Protein AF-A0A8H3LIZ6-F1 (afdb_monomer_lite)

Sequence (157 aa):
MWLFSQVDAQGWLDYNYPEDGVYRGLSPNISFHMFHDNRQKRRKEIKALDIWAASNLSGSLKVDGFDNLENFNCWRNSLTELDLRDCSNNKLTELDTSNCPRLEKLICDGNQLRLTQGITDQNHQENIIQNLQTQLEQERKKNKFLMGQLENESEDE

pLDDT: mean 70.53, std 14.77, range [31.47, 92.62]

Structure (mmCIF, N/CA/C/O backbone):
data_AF-A0A8H3LIZ6-F1
#
_entry.id   AF-A0A8H3LIZ6-F1
#
loop_
_atom_site.group_PDB
_atom_site.id
_atom_site.type_symbol
_atom_site.label_atom_id
_atom_site.label_alt_id
_atom_site.label_comp_id
_atom_site.label_asym_id
_atom_site.label_entity_id
_atom_site.label_seq_id
_atom_site.pdbx_PDB_ins_code
_atom_site.Cartn_x
_atom_site.Cartn_y
_atom_site.Cartn_z
_atom_site.occupancy
_atom_site.B_iso_or_equiv
_atom_site.auth_seq_id
_atom_site.auth_comp_id
_atom_site.auth_asym_id
_atom_site.auth_atom_id
_atom_site.pdbx_PDB_model_num
ATOM 1 N N . MET A 1 1 ? 25.602 1.544 -12.228 1.00 31.47 1 MET A N 1
ATOM 2 C CA . MET A 1 1 ? 26.099 1.191 -10.884 1.00 31.47 1 MET A CA 1
ATOM 3 C C . MET A 1 1 ? 25.154 1.838 -9.884 1.00 31.47 1 MET A C 1
ATOM 5 O O . MET A 1 1 ? 25.312 3.014 -9.601 1.00 31.47 1 MET A O 1
ATOM 9 N N . TRP A 1 2 ? 24.108 1.129 -9.453 1.00 40.03 2 TRP A N 1
ATOM 10 C CA . TRP A 1 2 ? 23.205 1.631 -8.413 1.00 40.03 2 TRP A CA 1
ATOM 11 C C . TRP A 1 2 ? 23.779 1.192 -7.067 1.00 40.03 2 TRP A C 1
ATOM 13 O O . TRP A 1 2 ? 23.623 0.045 -6.660 1.00 40.03 2 TRP A O 1
ATOM 23 N N . LEU A 1 3 ? 24.552 2.079 -6.442 1.00 34.97 3 LEU A N 1
ATOM 24 C CA . LEU A 1 3 ? 24.891 1.975 -5.025 1.00 34.97 3 LEU A CA 1
ATOM 25 C C . LEU A 1 3 ? 23.592 2.146 -4.226 1.00 34.97 3 LEU A C 1
ATOM 27 O O . LEU A 1 3 ? 22.802 3.019 -4.555 1.00 34.97 3 LEU A O 1
ATOM 31 N N . PHE A 1 4 ? 23.401 1.290 -3.225 1.00 44.66 4 PHE A N 1
ATOM 32 C CA . PHE A 1 4 ? 22.292 1.128 -2.272 1.00 44.66 4 PHE A CA 1
ATOM 33 C C . PHE A 1 4 ? 21.652 2.408 -1.670 1.00 44.66 4 PHE A C 1
ATOM 35 O O . PHE A 1 4 ? 21.596 2.561 -0.451 1.00 44.66 4 PHE A O 1
ATOM 42 N N . SER A 1 5 ? 21.140 3.332 -2.480 1.00 59.59 5 SER A N 1
ATOM 43 C CA . SER A 1 5 ? 20.237 4.389 -2.026 1.00 59.59 5 SER A CA 1
ATOM 44 C C . SER A 1 5 ? 18.819 3.832 -1.936 1.00 59.59 5 SER A C 1
ATOM 46 O O . SER A 1 5 ? 18.396 3.080 -2.815 1.00 59.59 5 SER A O 1
ATOM 48 N N . GLN A 1 6 ? 18.086 4.204 -0.885 1.00 67.50 6 GLN A N 1
ATOM 49 C CA . GLN A 1 6 ? 16.653 3.926 -0.810 1.00 67.50 6 GLN A CA 1
ATOM 50 C C . GLN A 1 6 ? 15.951 4.461 -2.063 1.00 67.50 6 GLN A C 1
ATOM 52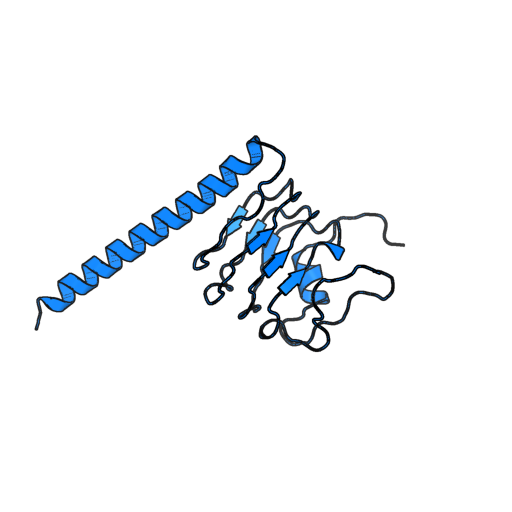 O O . GLN A 1 6 ? 16.339 5.501 -2.601 1.00 67.50 6 GLN A O 1
ATOM 57 N N . VAL A 1 7 ? 14.954 3.722 -2.539 1.00 81.06 7 VAL A N 1
ATOM 58 C CA . VAL A 1 7 ? 14.167 4.100 -3.714 1.00 81.06 7 VAL A CA 1
ATOM 59 C C . VAL A 1 7 ? 12.866 4.714 -3.216 1.00 81.06 7 VAL A C 1
ATOM 61 O O . VAL A 1 7 ? 12.215 4.148 -2.343 1.00 81.06 7 VAL A O 1
ATOM 64 N N . ASP A 1 8 ? 12.497 5.871 -3.755 1.00 86.75 8 ASP A N 1
ATOM 65 C CA . ASP A 1 8 ? 11.212 6.497 -3.448 1.00 86.75 8 ASP A CA 1
ATOM 66 C C . ASP A 1 8 ? 10.058 5.542 -3.792 1.00 86.75 8 ASP A C 1
ATOM 68 O O . ASP A 1 8 ? 9.967 5.037 -4.917 1.00 86.75 8 ASP A O 1
ATOM 72 N N . ALA A 1 9 ? 9.211 5.253 -2.801 1.00 87.62 9 ALA A N 1
ATOM 73 C CA . ALA A 1 9 ? 8.161 4.250 -2.924 1.00 87.62 9 ALA A CA 1
ATOM 74 C C . ALA A 1 9 ? 7.135 4.611 -4.005 1.00 87.62 9 ALA A C 1
ATOM 76 O O . ALA A 1 9 ? 6.770 3.751 -4.812 1.00 87.62 9 ALA A O 1
ATOM 77 N N . GLN A 1 10 ? 6.709 5.877 -4.055 1.00 90.69 10 GLN A N 1
ATOM 78 C CA . GLN A 1 10 ? 5.717 6.336 -5.023 1.00 90.69 10 GLN A CA 1
ATOM 79 C C . GLN A 1 10 ? 6.276 6.314 -6.448 1.00 90.69 10 GLN A C 1
ATOM 81 O O . GLN A 1 10 ? 5.668 5.732 -7.343 1.00 90.69 10 GLN A O 1
ATOM 86 N N . GLY A 1 11 ? 7.480 6.852 -6.651 1.00 88.00 11 GLY A N 1
ATOM 87 C CA . GLY A 1 11 ? 8.150 6.837 -7.947 1.00 88.00 11 GLY A CA 1
ATOM 88 C C . GLY A 1 11 ? 8.394 5.420 -8.468 1.00 88.00 11 GLY A C 1
ATOM 89 O O . GLY A 1 11 ? 8.265 5.168 -9.668 1.00 88.00 11 GLY A O 1
ATOM 90 N N . TRP A 1 12 ? 8.689 4.462 -7.581 1.00 87.81 12 TRP A N 1
ATOM 91 C CA . TRP A 1 12 ? 8.769 3.053 -7.963 1.00 87.81 12 TRP A CA 1
ATOM 92 C C . TRP A 1 12 ? 7.414 2.505 -8.424 1.00 87.81 12 TRP A C 1
ATOM 94 O O . TRP A 1 12 ? 7.357 1.819 -9.452 1.00 87.81 12 TRP A O 1
ATOM 104 N N . LEU A 1 13 ? 6.335 2.804 -7.692 1.00 88.00 13 LEU A N 1
ATOM 105 C CA . LEU A 1 13 ? 4.989 2.352 -8.039 1.00 88.00 13 LEU A CA 1
ATOM 106 C C . LEU A 1 13 ? 4.569 2.913 -9.401 1.00 88.00 13 LEU A C 1
ATOM 108 O O . LEU A 1 13 ? 4.184 2.141 -10.273 1.00 88.00 13 LEU A O 1
ATOM 112 N N . ASP A 1 14 ? 4.723 4.217 -9.620 1.00 89.38 14 ASP A N 1
ATOM 113 C CA . ASP A 1 14 ? 4.319 4.898 -10.856 1.00 89.38 14 ASP A CA 1
ATOM 114 C C . ASP A 1 14 ? 5.139 4.445 -12.072 1.00 89.38 14 ASP A C 1
ATOM 116 O O . ASP A 1 14 ? 4.626 4.356 -13.191 1.00 89.38 14 ASP A O 1
ATOM 120 N N . TYR A 1 15 ? 6.414 4.103 -11.866 1.00 86.50 15 TYR A N 1
ATOM 121 C CA . TYR A 1 15 ? 7.259 3.570 -12.928 1.00 86.50 15 TYR A CA 1
ATOM 122 C C . TYR A 1 15 ? 6.824 2.169 -13.375 1.00 86.50 15 TYR A C 1
ATOM 124 O O . TYR A 1 15 ? 6.724 1.915 -14.580 1.00 86.50 15 TYR A O 1
ATOM 132 N N . ASN A 1 16 ? 6.591 1.260 -12.421 1.00 85.12 16 ASN A N 1
ATOM 133 C CA . ASN A 1 16 ? 6.258 -0.139 -12.707 1.00 85.12 16 ASN A CA 1
ATOM 134 C C . ASN A 1 16 ? 4.779 -0.317 -13.070 1.00 85.12 16 ASN A C 1
ATOM 136 O O . ASN A 1 16 ? 4.458 -1.129 -13.937 1.00 85.12 16 ASN A O 1
ATOM 140 N N . TYR A 1 17 ? 3.902 0.456 -12.436 1.00 89.25 17 TYR A N 1
ATOM 141 C CA . TYR A 1 17 ? 2.450 0.451 -12.582 1.00 89.25 17 TYR A CA 1
ATOM 142 C C . TYR A 1 17 ? 1.959 1.875 -12.880 1.00 89.25 17 TYR A C 1
ATOM 144 O O . TYR A 1 17 ? 1.412 2.530 -11.995 1.00 89.25 17 TYR A O 1
ATOM 152 N N . PRO A 1 18 ? 2.148 2.394 -14.101 1.00 91.50 18 PRO A N 1
ATOM 153 C CA . PRO A 1 18 ? 1.651 3.721 -14.468 1.00 91.50 18 PRO A CA 1
ATOM 154 C C . PRO A 1 18 ? 0.113 3.776 -14.451 1.00 91.50 18 PRO A C 1
ATOM 156 O O . PRO A 1 18 ? -0.539 2.811 -14.848 1.00 91.50 18 PRO A O 1
ATOM 159 N N . GLU A 1 19 ? -0.472 4.908 -14.048 1.00 89.25 19 GLU A N 1
ATOM 160 C CA . GLU A 1 19 ? -1.937 5.113 -13.996 1.00 89.25 19 GLU A CA 1
ATOM 161 C C . GLU A 1 19 ? -2.619 4.879 -15.357 1.00 89.25 19 GLU A C 1
ATOM 163 O O . GLU A 1 19 ? -3.599 4.130 -15.480 1.00 89.25 19 GLU A O 1
ATOM 168 N N . ASP A 1 20 ? -2.025 5.443 -16.408 1.00 88.56 20 ASP A N 1
ATOM 169 C CA . ASP A 1 20 ? -2.519 5.365 -17.787 1.00 88.56 20 ASP A CA 1
ATOM 170 C C . ASP A 1 20 ? -1.860 4.253 -18.608 1.00 88.56 20 ASP A C 1
ATOM 172 O O . ASP A 1 20 ? -1.832 4.290 -19.839 1.00 88.56 20 ASP A O 1
ATOM 176 N N . GLY A 1 21 ? -1.310 3.236 -17.947 1.00 90.69 21 GLY A N 1
ATOM 177 C CA . GLY A 1 21 ? -0.633 2.156 -18.644 1.00 90.69 21 GLY A CA 1
ATOM 178 C C . GLY A 1 21 ? -0.800 0.800 -17.992 1.00 90.69 21 GLY A C 1
ATOM 179 O O . GLY A 1 21 ? -1.562 0.597 -17.047 1.00 90.69 21 GLY A O 1
ATOM 180 N N . VAL A 1 22 ? -0.085 -0.152 -18.572 1.00 90.81 22 VAL A N 1
ATOM 181 C CA . VAL A 1 22 ? -0.000 -1.516 -18.070 1.00 90.81 22 VAL A CA 1
ATOM 182 C C . VAL A 1 22 ? 1.280 -1.700 -17.270 1.00 90.81 22 VAL A C 1
ATOM 184 O O . VAL A 1 22 ? 2.258 -0.971 -17.464 1.00 90.81 22 VAL A O 1
ATOM 187 N N . TYR A 1 23 ? 1.278 -2.708 -16.404 1.00 86.75 23 TYR A N 1
ATOM 188 C CA . TYR A 1 23 ? 2.463 -3.152 -15.688 1.00 86.75 23 TYR A CA 1
ATOM 189 C C . TYR A 1 23 ? 3.642 -3.364 -16.650 1.00 86.75 23 TYR A C 1
ATOM 191 O O . TYR A 1 23 ? 3.561 -4.158 -17.594 1.00 86.75 23 TYR A O 1
ATOM 199 N N . ARG A 1 24 ? 4.743 -2.649 -16.397 1.00 78.50 24 ARG A N 1
ATOM 200 C CA . ARG A 1 24 ? 5.923 -2.618 -17.277 1.00 78.50 24 ARG A CA 1
ATOM 201 C C . ARG A 1 24 ? 6.879 -3.796 -17.084 1.00 78.50 24 ARG A C 1
ATOM 203 O O . ARG A 1 24 ? 7.826 -3.929 -17.854 1.00 78.50 24 ARG A O 1
ATOM 210 N N . GLY A 1 25 ? 6.606 -4.673 -16.116 1.00 69.75 25 GLY A N 1
ATOM 211 C CA . GLY A 1 25 ? 7.517 -5.754 -15.751 1.00 69.75 25 GLY A CA 1
ATOM 212 C C . GLY A 1 25 ? 8.647 -5.266 -14.848 1.00 69.75 25 GLY A C 1
ATOM 213 O O . GLY A 1 25 ? 9.130 -4.142 -14.978 1.00 69.75 25 GLY A O 1
ATOM 214 N N . LEU A 1 26 ? 9.098 -6.130 -13.942 1.00 62.69 26 LEU A N 1
ATOM 215 C CA . LEU A 1 26 ? 10.383 -5.936 -13.280 1.00 62.69 26 LEU A CA 1
ATOM 216 C C . LEU A 1 26 ? 11.504 -6.149 -14.307 1.00 62.69 26 LEU A C 1
ATOM 218 O O . LEU A 1 26 ? 11.387 -6.973 -15.217 1.00 62.69 26 LEU A O 1
ATOM 222 N N . SER A 1 27 ? 12.604 -5.409 -14.158 1.00 54.28 27 SER A N 1
ATOM 223 C CA . SER A 1 27 ? 13.820 -5.632 -14.948 1.00 54.28 27 SER A CA 1
ATOM 224 C C . SER A 1 27 ? 14.222 -7.120 -14.905 1.00 54.28 27 SER A C 1
ATOM 226 O O . SER A 1 27 ? 14.120 -7.721 -13.833 1.00 54.28 27 SER A O 1
ATOM 228 N N . PRO A 1 28 ? 14.736 -7.719 -16.003 1.00 44.06 28 PRO A N 1
ATOM 229 C CA . PRO A 1 28 ? 15.107 -9.141 -16.068 1.00 44.06 28 PRO A CA 1
ATOM 230 C C . PRO A 1 28 ? 16.072 -9.616 -14.970 1.00 44.06 28 PRO A C 1
ATOM 232 O O . PRO A 1 28 ? 16.203 -10.813 -14.741 1.00 44.06 28 PRO A O 1
ATOM 235 N N . ASN A 1 29 ? 16.758 -8.684 -14.300 1.00 42.56 29 ASN A N 1
ATOM 236 C CA . ASN A 1 29 ? 17.703 -8.959 -13.219 1.00 42.56 29 ASN A CA 1
ATOM 237 C C . ASN A 1 29 ? 17.056 -9.076 -11.826 1.00 42.56 29 ASN A C 1
ATOM 239 O O . ASN A 1 29 ? 17.769 -9.312 -10.853 1.00 42.56 29 ASN A O 1
ATOM 243 N N . ILE A 1 30 ? 15.735 -8.912 -11.705 1.00 50.66 30 ILE A N 1
ATOM 244 C CA . ILE A 1 30 ? 14.998 -9.170 -10.463 1.00 50.66 30 ILE A CA 1
ATOM 245 C C . ILE A 1 30 ? 14.315 -10.531 -10.614 1.00 50.66 30 ILE A C 1
ATOM 247 O O . ILE A 1 30 ? 13.139 -10.638 -10.951 1.00 50.66 30 ILE A O 1
ATOM 251 N N . SER A 1 31 ? 15.088 -11.593 -10.387 1.00 43.88 31 SER A N 1
ATOM 252 C CA . SER A 1 31 ? 14.570 -12.958 -10.275 1.00 43.88 31 SER A CA 1
ATOM 253 C C . SER A 1 31 ? 13.896 -13.131 -8.919 1.00 43.88 31 SER A C 1
ATOM 255 O O . SER A 1 31 ? 14.459 -13.734 -8.010 1.00 43.88 31 SER A O 1
ATOM 257 N N . PHE A 1 32 ? 12.699 -12.578 -8.763 1.00 50.97 32 PHE A N 1
ATOM 258 C CA . PHE A 1 32 ? 11.850 -12.874 -7.618 1.00 50.97 32 PHE A CA 1
ATOM 259 C C . PHE A 1 32 ? 10.480 -13.318 -8.107 1.00 50.97 32 PHE A C 1
ATOM 261 O O . PHE A 1 32 ? 9.876 -12.697 -8.980 1.00 50.97 32 PHE A O 1
ATOM 268 N N . H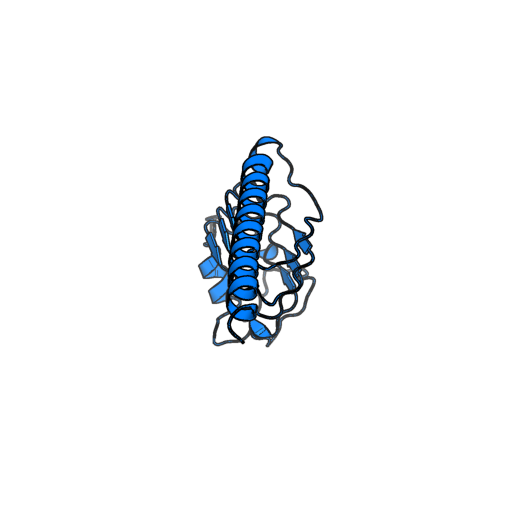IS A 1 33 ? 10.015 -14.439 -7.561 1.00 49.00 33 HIS A N 1
ATOM 269 C CA . HIS A 1 33 ? 8.662 -14.929 -7.752 1.00 49.00 33 HIS A CA 1
ATOM 270 C C . HIS A 1 33 ? 7.696 -13.922 -7.125 1.00 49.00 33 HIS A C 1
ATOM 272 O O . HIS A 1 33 ? 7.389 -14.002 -5.940 1.00 49.00 33 HIS A O 1
ATOM 278 N N . MET A 1 34 ? 7.235 -12.953 -7.915 1.00 56.19 34 MET A N 1
ATOM 279 C CA . MET A 1 34 ? 5.952 -12.327 -7.629 1.00 56.19 34 MET A CA 1
ATOM 280 C C . MET A 1 34 ? 4.929 -13.458 -7.594 1.00 56.19 34 MET A C 1
ATOM 282 O O . MET A 1 34 ? 4.882 -14.272 -8.521 1.00 56.19 34 MET A O 1
ATOM 286 N N . PHE A 1 35 ? 4.149 -13.547 -6.521 1.00 56.62 35 PHE A N 1
ATOM 287 C CA . PHE A 1 35 ? 3.174 -14.629 -6.372 1.00 56.62 35 PHE A CA 1
ATOM 288 C C . PHE A 1 35 ? 2.055 -14.510 -7.419 1.00 56.62 35 PHE A C 1
ATOM 290 O O . PHE A 1 35 ? 1.331 -15.471 -7.683 1.00 56.62 35 PHE A O 1
ATOM 297 N N . HIS A 1 36 ? 1.960 -13.343 -8.066 1.00 69.88 36 HIS A N 1
ATOM 298 C CA . HIS A 1 36 ? 0.907 -12.988 -8.998 1.00 69.88 36 HIS A CA 1
ATOM 299 C C . HIS A 1 36 ? 1.456 -12.390 -10.299 1.00 69.88 36 HIS A C 1
ATOM 301 O O . HIS A 1 36 ? 2.263 -11.461 -10.303 1.00 69.88 36 HIS A O 1
ATOM 307 N N . ASP A 1 37 ? 0.978 -12.918 -11.427 1.00 75.19 37 ASP A N 1
ATOM 308 C CA . ASP A 1 37 ? 1.288 -12.394 -12.753 1.00 75.19 37 ASP A CA 1
ATOM 309 C C . ASP A 1 37 ? 0.395 -11.187 -13.082 1.00 75.19 37 ASP A C 1
ATOM 311 O O . ASP A 1 37 ? -0.817 -11.318 -13.300 1.00 75.19 37 ASP A O 1
ATOM 315 N N . ASN A 1 38 ? 1.010 -10.004 -13.129 1.00 85.00 38 ASN A N 1
ATOM 316 C CA . ASN A 1 38 ? 0.356 -8.744 -13.480 1.00 85.00 38 ASN A CA 1
ATOM 317 C C . ASN A 1 38 ? 0.673 -8.269 -14.908 1.00 85.00 38 ASN A C 1
ATOM 319 O O . ASN A 1 38 ? 0.326 -7.143 -15.263 1.00 85.00 38 ASN A O 1
ATOM 323 N N . ARG A 1 39 ? 1.320 -9.090 -15.752 1.00 83.69 39 ARG A N 1
ATOM 324 C CA . ARG A 1 39 ? 1.683 -8.709 -17.131 1.00 83.69 39 ARG A CA 1
ATOM 325 C C . ARG A 1 39 ? 0.475 -8.185 -17.902 1.00 83.69 39 ARG A C 1
ATOM 327 O O . ARG A 1 39 ? -0.578 -8.814 -17.916 1.00 83.69 39 ARG A O 1
ATOM 334 N N . GLN A 1 40 ? 0.667 -7.044 -18.568 1.00 86.06 40 GLN A N 1
ATOM 335 C CA . GLN A 1 40 ? -0.341 -6.378 -19.404 1.00 86.06 40 GLN A CA 1
ATOM 336 C C . GLN A 1 40 ? -1.605 -5.904 -18.662 1.00 86.06 40 GLN A C 1
ATOM 338 O O . GLN A 1 40 ? -2.550 -5.468 -19.312 1.00 86.06 40 GLN A O 1
ATOM 343 N N . LYS A 1 41 ? -1.631 -5.939 -17.325 1.00 89.94 41 LYS A N 1
ATOM 344 C CA . LYS A 1 41 ? -2.751 -5.420 -16.530 1.00 89.94 41 LYS A CA 1
ATOM 345 C C . LYS A 1 41 ? -2.548 -3.954 -16.183 1.00 89.94 41 LYS A C 1
ATOM 347 O O . LYS A 1 41 ? -1.428 -3.531 -15.889 1.00 89.94 41 LYS A O 1
ATOM 352 N N . ARG A 1 42 ? -3.640 -3.195 -16.165 1.00 92.62 42 ARG A N 1
ATOM 353 C CA . ARG A 1 42 ? -3.717 -1.855 -15.566 1.00 92.62 42 ARG A CA 1
ATOM 354 C C . ARG A 1 42 ? -3.945 -1.956 -14.056 1.00 92.62 42 ARG A C 1
ATOM 356 O O . ARG A 1 42 ? -4.420 -2.987 -13.586 1.00 92.62 42 ARG A O 1
ATOM 363 N N . ARG A 1 43 ? -3.692 -0.873 -13.304 1.00 91.50 43 ARG A N 1
ATOM 364 C CA . ARG A 1 43 ? -3.897 -0.817 -11.836 1.00 91.50 43 ARG A CA 1
ATOM 365 C C . ARG A 1 43 ? -5.254 -1.386 -11.394 1.00 91.50 43 ARG A C 1
ATOM 367 O O . ARG A 1 43 ? -5.296 -2.300 -10.578 1.00 91.50 43 ARG A O 1
ATOM 374 N N . LYS A 1 44 ? -6.341 -0.959 -12.042 1.00 90.06 44 LYS A N 1
ATOM 375 C CA . LYS A 1 44 ? -7.712 -1.410 -11.748 1.00 90.06 44 LYS A CA 1
ATOM 376 C C . LYS A 1 44 ? -7.976 -2.906 -11.965 1.00 90.06 44 LYS A C 1
ATOM 378 O O . LYS A 1 44 ? -8.990 -3.411 -11.511 1.00 90.06 44 LYS A O 1
ATOM 383 N N . GLU A 1 45 ? -7.125 -3.620 -12.699 1.00 89.75 45 GLU A N 1
ATOM 384 C CA . GLU A 1 45 ? -7.284 -5.057 -12.988 1.00 89.75 45 GLU A CA 1
ATOM 385 C C . GLU A 1 45 ? -6.461 -5.938 -12.034 1.00 89.75 45 GLU A C 1
ATOM 387 O O . GLU A 1 45 ? -6.503 -7.170 -12.111 1.00 89.75 45 GLU A O 1
ATOM 392 N N . ILE A 1 46 ? -5.671 -5.318 -11.156 1.00 87.44 46 ILE A N 1
ATOM 393 C CA . ILE A 1 46 ? -4.763 -6.002 -10.244 1.00 87.44 46 ILE A CA 1
ATOM 394 C C . ILE A 1 46 ? -5.499 -6.333 -8.949 1.00 87.44 46 ILE A C 1
ATOM 396 O O . ILE A 1 46 ? -6.024 -5.456 -8.273 1.00 87.44 46 ILE A O 1
ATOM 400 N N . LYS A 1 47 ? -5.480 -7.622 -8.600 1.00 85.81 47 LYS A N 1
ATOM 401 C CA . LYS A 1 47 ? -6.051 -8.155 -7.355 1.00 85.81 47 LYS A CA 1
ATOM 402 C C . LYS A 1 47 ? -5.024 -8.365 -6.255 1.00 85.81 47 LYS A C 1
ATOM 404 O O . LYS A 1 47 ? -5.381 -8.432 -5.087 1.00 85.81 47 LYS A O 1
ATOM 409 N N . ALA A 1 48 ? -3.755 -8.483 -6.620 1.00 83.56 48 ALA A N 1
ATOM 410 C CA . ALA A 1 48 ? -2.684 -8.683 -5.666 1.00 83.56 48 ALA A CA 1
ATOM 411 C C . ALA A 1 48 ? -1.434 -7.922 -6.105 1.00 83.56 48 ALA A C 1
ATOM 413 O O . ALA A 1 48 ? -1.006 -8.020 -7.264 1.00 83.56 48 ALA A O 1
ATOM 414 N N . LEU A 1 49 ? -0.876 -7.147 -5.179 1.00 84.56 49 LEU A N 1
ATOM 415 C CA . LEU A 1 49 ? 0.279 -6.292 -5.411 1.00 84.56 49 LEU A CA 1
ATOM 416 C C . LEU A 1 49 ? 1.372 -6.609 -4.388 1.00 84.56 49 LEU A C 1
ATOM 418 O O . LEU A 1 49 ? 1.238 -6.344 -3.196 1.00 84.56 49 LEU A O 1
ATOM 422 N N . ASP A 1 50 ? 2.474 -7.140 -4.909 1.00 80.81 50 ASP A N 1
ATOM 423 C CA . ASP A 1 50 ? 3.689 -7.460 -4.171 1.00 80.81 50 ASP A CA 1
ATOM 424 C C . ASP A 1 50 ? 4.757 -6.389 -4.448 1.00 80.81 50 ASP A C 1
ATOM 426 O O . ASP A 1 50 ? 5.244 -6.279 -5.578 1.00 80.81 50 ASP A O 1
ATOM 430 N N . ILE A 1 51 ? 5.160 -5.619 -3.430 1.00 79.75 51 ILE A N 1
ATOM 431 C CA . ILE A 1 51 ? 6.227 -4.598 -3.542 1.00 79.75 51 ILE A CA 1
ATOM 432 C C . ILE A 1 51 ? 7.484 -4.927 -2.720 1.00 79.75 51 ILE A C 1
ATOM 434 O O . ILE A 1 51 ? 8.410 -4.123 -2.617 1.00 79.75 51 ILE A O 1
ATOM 438 N N . TRP A 1 52 ? 7.559 -6.134 -2.158 1.00 72.62 52 TRP A N 1
ATOM 439 C CA . TRP A 1 52 ? 8.732 -6.629 -1.423 1.00 72.62 52 TRP A CA 1
ATOM 440 C C . TRP A 1 52 ? 9.972 -6.831 -2.320 1.00 72.62 52 TRP A C 1
ATOM 442 O O . TRP A 1 52 ? 11.115 -6.734 -1.862 1.00 72.62 52 TRP A O 1
ATOM 452 N N . ALA A 1 53 ? 9.759 -7.038 -3.627 1.00 57.00 53 ALA A N 1
ATOM 453 C CA . ALA A 1 53 ? 10.817 -7.290 -4.611 1.00 57.00 53 ALA A CA 1
ATOM 454 C C . ALA A 1 53 ? 11.779 -6.100 -4.816 1.00 57.00 53 ALA A C 1
ATOM 456 O O . ALA A 1 53 ? 12.856 -6.272 -5.384 1.00 57.00 53 ALA A O 1
ATOM 457 N N . ALA A 1 54 ? 11.413 -4.905 -4.343 1.00 56.25 54 ALA A N 1
ATOM 458 C CA . ALA A 1 54 ? 12.229 -3.698 -4.444 1.00 56.25 54 ALA A CA 1
ATOM 459 C C . ALA A 1 54 ? 13.114 -3.428 -3.216 1.00 56.25 54 ALA A C 1
ATOM 461 O O . ALA A 1 54 ? 13.928 -2.512 -3.289 1.00 56.25 54 ALA A O 1
ATOM 462 N N . SER A 1 55 ? 12.959 -4.214 -2.133 1.00 63.72 55 SER A N 1
ATOM 463 C CA . SER A 1 55 ? 13.824 -4.283 -0.938 1.00 63.72 55 SER A CA 1
ATOM 464 C C . SER A 1 55 ? 14.665 -3.020 -0.724 1.00 63.72 55 SER A C 1
ATOM 466 O O . SER A 1 55 ? 15.855 -3.042 -1.032 1.00 63.72 55 SER A O 1
ATOM 468 N N . ASN A 1 56 ? 14.005 -1.931 -0.297 1.00 75.12 56 ASN A N 1
ATOM 469 C CA . ASN A 1 56 ? 14.528 -0.603 0.097 1.00 75.12 56 ASN A CA 1
ATOM 470 C C . ASN A 1 56 ? 13.596 0.550 -0.332 1.00 75.12 56 ASN A C 1
ATOM 472 O O . ASN A 1 56 ? 14.056 1.695 -0.418 1.00 75.12 56 ASN A O 1
ATOM 476 N N . LEU A 1 57 ? 12.304 0.295 -0.594 1.00 83.88 57 LEU A N 1
ATOM 477 C CA . LEU A 1 57 ? 11.366 1.399 -0.796 1.00 83.88 57 LEU A CA 1
ATOM 478 C C . LEU A 1 57 ? 11.252 2.203 0.495 1.00 83.88 57 LEU A C 1
ATOM 480 O O . LEU A 1 57 ? 11.131 1.622 1.576 1.00 83.88 57 LEU A O 1
ATOM 484 N N . SER A 1 58 ? 11.304 3.524 0.399 1.00 86.88 58 SER A N 1
ATOM 485 C CA . SER A 1 58 ? 11.120 4.415 1.541 1.00 86.88 58 SER A CA 1
ATOM 486 C C . SER A 1 58 ? 10.237 5.604 1.195 1.00 86.88 58 SER A C 1
ATOM 488 O O . SER A 1 58 ? 9.931 5.853 0.029 1.00 86.88 58 SER A O 1
ATOM 490 N N . GLY A 1 59 ? 9.804 6.316 2.233 1.00 86.75 59 GLY A N 1
ATOM 491 C CA . GLY A 1 59 ? 8.884 7.439 2.099 1.00 86.75 59 GLY A CA 1
ATOM 492 C C . GLY A 1 59 ? 7.418 7.014 2.164 1.00 86.75 59 GLY A C 1
ATOM 493 O O . GLY A 1 59 ? 7.081 5.969 2.726 1.00 86.75 59 GLY A O 1
ATOM 494 N N . SER A 1 60 ? 6.550 7.872 1.633 1.00 88.62 60 SER A N 1
ATOM 495 C CA . SER A 1 60 ? 5.098 7.677 1.614 1.00 88.62 60 SER A CA 1
ATOM 496 C C . SER A 1 60 ? 4.680 6.915 0.356 1.00 88.62 60 SER A C 1
ATOM 498 O O . SER A 1 60 ? 5.254 7.122 -0.714 1.00 88.62 60 SER A O 1
ATOM 500 N N . LEU A 1 61 ? 3.689 6.037 0.484 1.00 88.94 61 LEU A N 1
ATOM 501 C CA . LEU A 1 61 ? 3.125 5.273 -0.622 1.00 88.94 61 LEU A CA 1
ATOM 502 C C . LEU A 1 61 ? 1.605 5.417 -0.649 1.00 88.94 61 LEU A C 1
ATOM 504 O O . LEU A 1 61 ? 0.934 5.057 0.319 1.00 88.94 61 LEU A O 1
ATOM 508 N N . LYS A 1 62 ? 1.076 5.874 -1.784 1.00 90.88 62 LYS A N 1
ATOM 509 C CA . LYS A 1 62 ? -0.355 5.905 -2.092 1.00 90.88 62 LYS A CA 1
ATOM 510 C C . LYS A 1 62 ? -0.686 4.849 -3.132 1.00 90.88 62 LYS A C 1
ATOM 512 O O . LYS A 1 62 ? -0.026 4.768 -4.170 1.00 90.88 62 LYS A O 1
ATOM 517 N N . VAL A 1 63 ? -1.703 4.040 -2.857 1.00 86.75 63 VAL A N 1
ATOM 518 C CA . VAL A 1 63 ? -2.094 2.903 -3.707 1.00 86.75 63 VAL A CA 1
ATOM 519 C C . VAL A 1 63 ? -3.355 3.245 -4.516 1.00 86.75 63 VAL A C 1
ATOM 521 O O . VAL A 1 63 ? -4.323 2.488 -4.555 1.00 86.75 63 VAL A O 1
ATOM 524 N N . ASP A 1 64 ? -3.336 4.402 -5.180 1.00 87.19 64 ASP A N 1
ATOM 525 C CA . ASP A 1 64 ? -4.487 4.935 -5.918 1.00 87.19 64 ASP A CA 1
ATOM 526 C C . ASP A 1 64 ? -4.651 4.248 -7.290 1.00 87.19 64 ASP A C 1
ATOM 528 O O . ASP A 1 64 ? -3.677 3.910 -7.979 1.00 87.19 64 ASP A O 1
ATOM 532 N N . GLY A 1 65 ? -5.906 4.033 -7.698 1.00 87.50 65 GLY A N 1
ATOM 533 C CA . GLY A 1 65 ? -6.281 3.388 -8.963 1.00 87.50 65 GLY A CA 1
ATOM 534 C C . GLY A 1 65 ? -6.231 1.854 -8.959 1.00 87.50 65 GLY A C 1
ATOM 535 O O . GLY A 1 65 ? -6.426 1.232 -10.007 1.00 87.50 65 GLY A O 1
ATOM 536 N N . PHE A 1 66 ? -5.952 1.227 -7.811 1.00 88.88 66 PHE A N 1
ATOM 537 C CA . PHE A 1 66 ? -6.007 -0.226 -7.615 1.00 88.88 66 PHE A CA 1
ATOM 538 C C . PHE A 1 66 ? -7.388 -0.671 -7.100 1.00 88.88 66 PHE A C 1
ATOM 540 O O . PHE A 1 66 ? -7.514 -1.292 -6.048 1.00 88.88 66 PHE A O 1
ATOM 547 N N . ASP A 1 67 ? -8.437 -0.370 -7.865 1.00 85.00 67 ASP A N 1
ATOM 548 C CA . ASP A 1 67 ? -9.853 -0.476 -7.460 1.00 85.00 67 ASP A CA 1
ATOM 549 C C . ASP A 1 67 ? -10.369 -1.895 -7.146 1.00 85.00 67 ASP A C 1
ATOM 551 O O . ASP A 1 67 ? -11.517 -2.041 -6.733 1.00 85.00 67 ASP A O 1
ATOM 555 N N . ASN A 1 68 ? -9.573 -2.936 -7.418 1.00 84.25 68 ASN A N 1
ATOM 556 C CA . ASN A 1 68 ? -9.928 -4.345 -7.193 1.00 84.25 68 ASN A CA 1
ATOM 557 C C . ASN A 1 68 ? -8.873 -5.102 -6.364 1.00 84.25 68 ASN A C 1
ATOM 559 O O . ASN A 1 68 ? -8.786 -6.329 -6.449 1.00 84.25 68 ASN A O 1
ATOM 563 N N . LEU A 1 69 ? -8.035 -4.388 -5.610 1.00 83.88 69 LEU A N 1
ATOM 564 C CA . LEU A 1 69 ? -6.967 -4.974 -4.808 1.00 83.88 69 LEU A CA 1
ATOM 565 C C . LEU A 1 69 ? -7.538 -5.768 -3.624 1.00 83.88 69 LEU A C 1
ATOM 567 O O . LEU A 1 69 ? -8.254 -5.242 -2.784 1.00 83.88 69 LEU A O 1
ATOM 571 N N . GLU A 1 70 ? -7.196 -7.046 -3.533 1.00 80.81 70 GLU A N 1
ATOM 572 C CA . GLU A 1 70 ? -7.629 -7.962 -2.471 1.00 80.81 70 GLU A CA 1
ATOM 573 C C . GLU A 1 70 ? -6.468 -8.287 -1.513 1.00 80.81 70 GLU A C 1
ATOM 575 O O . GLU A 1 70 ? -6.692 -8.528 -0.326 1.00 80.81 70 GLU A O 1
ATOM 580 N N . ASN A 1 71 ? -5.227 -8.261 -2.018 1.00 75.69 71 ASN A N 1
ATOM 581 C CA . ASN A 1 71 ? -4.010 -8.565 -1.266 1.00 75.69 71 ASN A CA 1
ATOM 582 C C . ASN A 1 71 ? -2.902 -7.536 -1.553 1.00 75.69 71 ASN A C 1
ATOM 584 O O . ASN A 1 71 ? -2.577 -7.259 -2.712 1.00 75.69 71 ASN A O 1
ATOM 588 N N . PHE A 1 72 ? -2.306 -6.988 -0.496 1.00 80.62 72 PHE A N 1
ATOM 589 C CA . PHE A 1 72 ? -1.164 -6.088 -0.595 1.00 80.62 72 PHE A CA 1
ATOM 590 C C . PHE A 1 72 ? -0.029 -6.540 0.324 1.00 80.62 72 PHE A C 1
ATOM 592 O O . PHE A 1 72 ? -0.189 -6.611 1.546 1.00 80.62 72 PHE A O 1
ATOM 599 N N . ASN A 1 73 ? 1.135 -6.796 -0.273 1.00 77.38 73 ASN A N 1
ATOM 600 C CA . ASN A 1 73 ? 2.334 -7.213 0.438 1.00 77.38 73 ASN A CA 1
ATOM 601 C C . ASN A 1 73 ? 3.443 -6.171 0.274 1.00 77.38 73 ASN A C 1
ATOM 603 O O . ASN A 1 73 ? 3.991 -5.982 -0.819 1.00 77.38 73 ASN A O 1
ATOM 607 N N . CYS A 1 74 ? 3.814 -5.534 1.386 1.00 79.94 74 CYS A N 1
ATOM 608 C CA . CYS A 1 74 ? 4.895 -4.557 1.439 1.00 79.94 74 CYS A CA 1
ATOM 609 C C . CYS A 1 74 ? 6.112 -5.010 2.259 1.00 79.94 74 CYS A C 1
ATOM 611 O O . CYS A 1 74 ? 6.957 -4.171 2.579 1.00 79.94 74 CYS A O 1
ATOM 613 N N . TRP A 1 75 ? 6.241 -6.315 2.533 1.00 73.69 75 TRP A N 1
ATOM 614 C CA . TRP A 1 75 ? 7.300 -6.923 3.346 1.00 73.69 75 TRP A CA 1
ATOM 615 C C . TRP A 1 75 ? 8.707 -6.390 3.014 1.00 73.69 75 TRP A C 1
ATOM 617 O O . TRP A 1 75 ? 9.082 -6.244 1.850 1.00 73.69 75 TRP A O 1
ATOM 627 N N . ARG A 1 76 ? 9.513 -6.133 4.057 1.00 74.50 76 ARG A N 1
ATOM 628 C CA . ARG A 1 76 ? 10.920 -5.668 3.976 1.00 74.50 76 ARG A CA 1
ATOM 629 C C . ARG A 1 76 ? 11.125 -4.324 3.262 1.00 74.50 76 ARG A C 1
ATOM 631 O O . ARG A 1 76 ? 12.136 -4.132 2.581 1.00 74.50 76 ARG A O 1
ATOM 638 N N . ASN A 1 77 ? 10.219 -3.371 3.466 1.00 78.56 77 ASN A N 1
ATOM 639 C CA . ASN A 1 77 ? 10.412 -1.983 3.045 1.00 78.56 77 ASN A CA 1
ATOM 640 C C . ASN A 1 77 ? 10.624 -1.029 4.232 1.00 78.56 77 ASN A C 1
ATOM 642 O O . ASN A 1 77 ? 10.482 -1.381 5.396 1.00 78.56 77 ASN A O 1
ATOM 646 N N . SER A 1 78 ? 11.025 0.202 3.932 1.00 82.94 78 SER A N 1
ATOM 647 C CA . SER A 1 78 ? 11.251 1.300 4.881 1.00 82.94 78 SER A CA 1
ATOM 648 C C . SER A 1 78 ? 10.216 2.419 4.697 1.00 82.94 78 SER A C 1
ATOM 650 O O . SER A 1 78 ? 10.560 3.597 4.813 1.00 82.94 78 SER A O 1
ATOM 652 N N . LEU A 1 79 ? 8.971 2.055 4.365 1.00 84.31 79 LEU A N 1
ATOM 653 C CA . LEU A 1 79 ? 7.867 3.004 4.197 1.00 84.31 79 LEU A CA 1
ATOM 654 C C . LEU A 1 79 ? 7.609 3.748 5.508 1.00 84.31 79 LEU A C 1
ATOM 656 O O . LEU A 1 79 ? 7.647 3.131 6.569 1.00 84.31 79 LEU A O 1
ATOM 660 N N . THR A 1 80 ? 7.335 5.047 5.423 1.00 82.06 80 THR A N 1
ATOM 661 C CA . THR A 1 80 ? 6.959 5.891 6.569 1.00 82.06 80 THR A CA 1
ATOM 662 C C . THR A 1 80 ? 5.449 6.092 6.661 1.00 82.06 80 THR A C 1
ATOM 664 O O . THR A 1 80 ? 4.898 6.203 7.754 1.00 82.06 80 THR A O 1
ATOM 667 N N . GLU A 1 81 ? 4.764 6.085 5.517 1.00 82.75 81 GLU A N 1
ATOM 668 C CA . GLU A 1 81 ? 3.313 6.227 5.408 1.00 82.75 81 GLU A CA 1
ATOM 669 C C . GLU A 1 81 ? 2.781 5.304 4.306 1.00 82.75 81 GLU A C 1
ATOM 671 O O . GLU A 1 81 ? 3.395 5.176 3.246 1.00 82.75 81 GLU A O 1
ATOM 676 N N . LEU A 1 82 ? 1.641 4.669 4.570 1.00 84.62 82 LEU A N 1
ATOM 677 C CA . LEU A 1 82 ? 0.891 3.874 3.605 1.00 84.62 82 LEU A CA 1
ATOM 678 C C . LEU A 1 82 ? -0.558 4.364 3.565 1.00 84.62 82 LEU A C 1
ATOM 680 O O . LEU A 1 82 ? -1.250 4.346 4.584 1.00 84.62 82 LEU A O 1
ATOM 684 N N . ASP A 1 83 ? -1.004 4.787 2.388 1.00 84.94 83 ASP A N 1
ATOM 685 C CA . ASP A 1 83 ? -2.346 5.300 2.133 1.00 84.94 83 ASP A CA 1
ATOM 686 C C . ASP A 1 83 ? -3.104 4.372 1.175 1.00 84.94 83 ASP A C 1
ATOM 688 O O . ASP A 1 83 ? -2.737 4.205 0.010 1.00 84.94 83 ASP A O 1
ATOM 692 N N . LEU A 1 84 ? -4.156 3.750 1.705 1.00 77.94 84 LEU A N 1
ATOM 693 C CA . LEU A 1 84 ? -5.056 2.816 1.034 1.00 77.94 84 LEU A CA 1
ATOM 694 C C . LEU A 1 84 ? -6.485 3.387 0.944 1.00 77.94 84 LEU A C 1
ATOM 696 O O . LEU A 1 84 ? -7.441 2.622 0.837 1.00 77.94 84 LEU A O 1
ATOM 700 N N . ARG A 1 85 ? -6.684 4.710 1.035 1.00 73.19 85 ARG A N 1
ATOM 701 C CA . ARG A 1 85 ? -8.037 5.311 1.035 1.00 73.19 85 ARG A CA 1
ATOM 702 C C . ARG A 1 85 ? -8.816 5.084 -0.258 1.00 73.19 85 ARG A C 1
ATOM 704 O O . ARG A 1 85 ? -10.003 4.772 -0.204 1.00 73.19 85 ARG A O 1
ATOM 711 N N . ASP A 1 86 ? -8.155 5.160 -1.409 1.00 65.31 86 ASP A N 1
ATOM 712 C CA . ASP A 1 86 ? -8.794 4.885 -2.705 1.00 65.31 86 ASP A CA 1
ATOM 713 C C . ASP A 1 86 ? -8.973 3.384 -2.978 1.00 65.31 86 ASP A C 1
ATOM 715 O O . ASP A 1 86 ? -9.530 2.985 -3.996 1.00 65.31 86 ASP A O 1
ATOM 719 N N . CYS A 1 87 ? -8.618 2.535 -2.007 1.00 59.03 87 CYS A N 1
ATOM 720 C CA . CYS A 1 87 ? -9.081 1.155 -1.936 1.00 59.03 87 CYS A CA 1
ATOM 721 C C . CYS A 1 87 ? -10.462 1.036 -1.259 1.00 59.03 87 CYS A C 1
ATOM 723 O O . CYS A 1 87 ? -10.828 -0.044 -0.828 1.00 59.03 87 CYS A O 1
ATOM 725 N N . SER A 1 88 ? -11.255 2.099 -1.123 1.00 49.44 88 SER A N 1
ATOM 726 C CA . SER A 1 88 ? -12.520 2.086 -0.358 1.00 49.44 88 SER A CA 1
ATOM 727 C C . SER A 1 88 ? -13.611 1.129 -0.877 1.00 49.44 88 SER A C 1
ATOM 729 O O . SER A 1 88 ? -14.493 0.746 -0.112 1.00 49.44 88 SER A O 1
ATOM 731 N N . ASN A 1 89 ? -13.544 0.686 -2.139 1.00 53.22 89 ASN A N 1
ATOM 732 C CA . ASN A 1 89 ? -14.389 -0.396 -2.678 1.00 53.22 89 ASN A CA 1
ATOM 733 C C . ASN A 1 89 ? -13.740 -1.788 -2.591 1.00 53.22 89 ASN A C 1
ATOM 735 O O . ASN A 1 89 ? -14.336 -2.784 -3.014 1.00 53.22 89 ASN A O 1
ATOM 739 N N . ASN A 1 90 ? -12.525 -1.876 -2.055 1.00 48.44 90 ASN A N 1
ATOM 740 C CA . ASN A 1 90 ? -11.788 -3.118 -1.983 1.00 48.44 90 ASN A CA 1
ATOM 741 C C . ASN A 1 90 ? -12.207 -3.955 -0.783 1.00 48.44 90 ASN A C 1
ATOM 743 O O . ASN A 1 90 ? -12.447 -3.493 0.331 1.00 48.44 90 ASN A O 1
ATOM 747 N N . LYS A 1 91 ? -12.239 -5.262 -1.021 1.00 58.59 91 LYS A N 1
ATOM 748 C CA . LYS A 1 91 ? -12.362 -6.275 0.021 1.00 58.59 91 LYS A CA 1
ATOM 749 C C . LYS A 1 91 ? -10.966 -6.663 0.488 1.00 58.59 91 LYS A C 1
ATOM 751 O O . LYS A 1 91 ? -10.642 -7.844 0.461 1.00 58.59 91 LYS A O 1
ATOM 756 N N . LEU A 1 92 ? -10.118 -5.689 0.828 1.00 64.12 92 LEU A N 1
ATOM 757 C CA . LEU A 1 92 ? -8.762 -5.992 1.276 1.00 64.12 92 LEU A CA 1
ATOM 758 C C . LEU A 1 92 ? -8.882 -6.773 2.592 1.00 64.12 92 LEU A C 1
ATOM 760 O O . LEU A 1 92 ? -9.249 -6.221 3.630 1.00 64.12 92 LEU A O 1
ATOM 764 N N . THR A 1 93 ? -8.691 -8.089 2.520 1.00 59.53 93 THR A N 1
ATOM 765 C CA . THR A 1 93 ? -8.868 -8.996 3.662 1.00 59.53 93 THR A CA 1
ATOM 766 C C . THR A 1 93 ? -7.564 -9.215 4.409 1.00 59.53 93 THR A C 1
ATOM 768 O O . THR A 1 93 ? -7.593 -9.576 5.585 1.00 59.53 93 THR A O 1
ATOM 771 N N . GLU A 1 94 ? -6.434 -8.993 3.734 1.00 61.22 94 GLU A N 1
ATOM 772 C CA . GLU A 1 94 ? -5.094 -9.259 4.247 1.00 61.22 94 GLU A CA 1
ATOM 773 C C . GLU A 1 94 ? -4.130 -8.133 3.851 1.00 61.22 94 GLU A C 1
ATOM 775 O O . GLU A 1 94 ? -4.076 -7.711 2.695 1.00 61.22 94 GLU A O 1
ATOM 780 N N . LEU A 1 95 ? -3.366 -7.658 4.834 1.00 69.00 95 LEU A N 1
ATOM 781 C CA . LEU A 1 95 ? -2.302 -6.672 4.680 1.00 69.00 95 LEU A CA 1
ATOM 782 C C . LEU A 1 95 ? -1.087 -7.176 5.462 1.00 69.00 95 LEU A C 1
ATOM 784 O O . LEU A 1 95 ? -1.155 -7.292 6.689 1.00 69.00 95 LEU A O 1
ATOM 788 N N . ASP A 1 96 ? 0.010 -7.458 4.758 1.00 65.38 96 ASP A N 1
ATOM 789 C CA . ASP A 1 96 ? 1.271 -7.859 5.383 1.00 65.38 96 ASP A CA 1
ATOM 790 C C . ASP A 1 96 ? 2.236 -6.669 5.468 1.00 65.38 96 ASP A C 1
ATOM 792 O O . ASP A 1 96 ? 2.863 -6.271 4.483 1.00 65.38 96 ASP A O 1
ATOM 796 N N . THR A 1 97 ? 2.347 -6.102 6.670 1.00 64.38 97 THR A N 1
ATOM 797 C CA . THR A 1 97 ? 3.318 -5.055 7.030 1.00 64.38 97 THR A CA 1
ATOM 798 C C . THR A 1 97 ? 4.509 -5.604 7.813 1.00 64.38 97 THR A C 1
ATOM 800 O O . THR A 1 97 ? 5.281 -4.833 8.397 1.00 64.38 97 THR A O 1
ATOM 803 N N . SER A 1 98 ? 4.683 -6.930 7.855 1.00 63.47 98 SER A N 1
ATOM 804 C CA . SER A 1 98 ? 5.791 -7.559 8.567 1.00 63.47 98 SER A CA 1
ATOM 805 C C . SER A 1 98 ? 7.114 -6.937 8.111 1.00 63.47 98 SER A C 1
ATOM 807 O O . SER A 1 98 ? 7.358 -6.726 6.925 1.00 63.47 98 SER A O 1
ATOM 809 N N . ASN A 1 99 ? 8.007 -6.624 9.049 1.00 64.12 99 ASN A N 1
ATOM 810 C CA . ASN A 1 99 ? 9.313 -6.025 8.740 1.00 64.12 99 ASN A CA 1
ATOM 811 C C . ASN A 1 99 ? 9.264 -4.710 7.926 1.00 64.12 99 ASN A C 1
ATOM 813 O O . ASN A 1 99 ? 10.164 -4.463 7.120 1.00 64.12 99 ASN A O 1
ATOM 817 N N . CYS A 1 100 ? 8.268 -3.854 8.174 1.00 67.31 100 CYS A N 1
ATOM 818 C CA . CYS A 1 100 ? 8.286 -2.432 7.812 1.00 67.31 100 CYS A CA 1
ATOM 819 C C . CYS A 1 100 ? 8.622 -1.567 9.047 1.00 67.31 100 CYS A C 1
ATOM 821 O O . CYS A 1 100 ? 7.732 -0.926 9.603 1.00 67.31 100 CYS A O 1
ATOM 823 N N . PRO A 1 101 ? 9.888 -1.532 9.518 1.00 65.75 101 PRO A N 1
ATOM 824 C CA . PRO A 1 101 ? 10.253 -0.986 10.834 1.00 65.75 101 PRO A CA 1
ATOM 825 C C . PRO A 1 101 ? 10.083 0.533 10.975 1.00 65.75 101 PRO A C 1
ATOM 827 O O . PRO A 1 101 ? 10.297 1.063 12.057 1.00 65.75 101 PRO A O 1
ATOM 830 N N . ARG A 1 102 ? 9.769 1.239 9.884 1.00 70.31 102 ARG A N 1
ATOM 831 C CA . ARG A 1 102 ? 9.609 2.700 9.847 1.00 70.31 102 ARG A CA 1
ATOM 832 C C . ARG A 1 102 ? 8.174 3.147 9.573 1.00 70.31 102 ARG A C 1
ATOM 834 O O . ARG A 1 102 ? 7.954 4.342 9.421 1.00 70.31 102 ARG A O 1
ATOM 841 N N . LEU A 1 103 ? 7.221 2.217 9.472 1.00 70.69 103 LEU A N 1
ATOM 842 C CA . LEU A 1 103 ? 5.839 2.558 9.149 1.00 70.69 103 LEU A CA 1
ATOM 843 C C . LEU A 1 103 ? 5.185 3.225 10.362 1.00 70.69 103 LEU A C 1
ATOM 845 O O . LEU A 1 103 ? 4.910 2.570 11.364 1.00 70.69 103 LEU A O 1
ATOM 849 N N . GLU A 1 104 ? 4.943 4.528 10.268 1.00 68.38 104 GLU A N 1
ATOM 850 C CA . GLU A 1 104 ? 4.362 5.331 11.352 1.00 68.38 104 GLU A CA 1
ATOM 851 C C . GLU A 1 104 ? 2.865 5.577 11.141 1.00 68.38 104 GLU A C 1
ATOM 853 O O . GLU A 1 104 ? 2.121 5.786 12.102 1.00 68.38 104 GLU A O 1
ATOM 858 N N . LYS A 1 105 ? 2.408 5.541 9.883 1.00 64.38 105 LYS A N 1
ATOM 859 C CA . LYS A 1 105 ? 1.036 5.882 9.507 1.00 64.38 105 LYS A CA 1
ATOM 860 C C . LYS A 1 105 ? 0.466 4.902 8.483 1.00 64.38 105 LYS A C 1
ATOM 862 O O . LYS A 1 105 ? 1.071 4.664 7.441 1.00 64.38 105 LYS A O 1
ATOM 867 N N . LEU A 1 106 ? 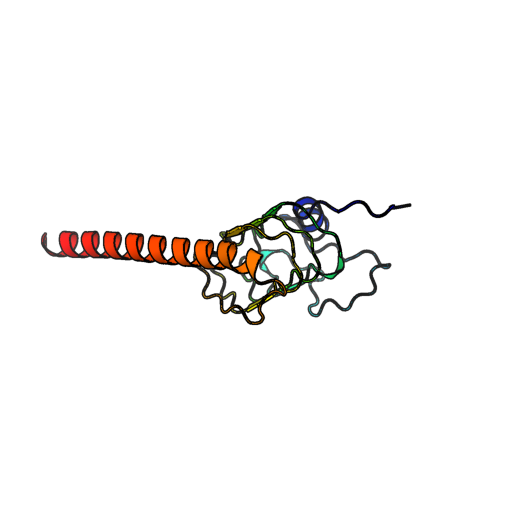-0.724 4.383 8.779 1.00 72.06 106 LEU A N 1
ATOM 868 C CA . LEU A 1 106 ? -1.510 3.511 7.908 1.00 72.06 106 LEU A CA 1
ATOM 869 C C . LEU A 1 106 ? -2.914 4.100 7.768 1.00 72.06 106 LEU A C 1
ATOM 871 O O . LEU A 1 106 ? -3.647 4.182 8.748 1.00 72.06 106 LEU A O 1
ATOM 875 N N . ILE A 1 107 ? -3.292 4.508 6.562 1.00 70.12 107 ILE A N 1
ATOM 876 C CA . ILE A 1 107 ? -4.641 4.992 6.272 1.00 70.12 107 ILE A CA 1
ATOM 877 C C . ILE A 1 107 ? -5.361 3.937 5.445 1.00 70.12 107 ILE A C 1
ATOM 879 O O . ILE A 1 107 ? -4.866 3.553 4.391 1.00 70.12 107 ILE A O 1
ATOM 883 N N . CYS A 1 108 ? -6.508 3.452 5.911 1.00 67.25 108 CYS A N 1
ATOM 884 C CA . CYS A 1 108 ? -7.229 2.362 5.248 1.00 67.25 108 CYS A CA 1
ATOM 885 C C . CYS A 1 108 ? -8.755 2.466 5.360 1.00 67.25 108 CYS A C 1
ATOM 887 O O . CYS A 1 108 ? -9.445 1.446 5.271 1.00 67.25 108 CYS A O 1
ATOM 889 N N . ASP A 1 109 ? -9.268 3.680 5.569 1.00 63.91 109 ASP A N 1
ATOM 890 C CA . ASP A 1 109 ? -10.695 3.981 5.707 1.00 63.91 109 ASP A CA 1
ATOM 891 C C . ASP A 1 109 ? -11.535 3.226 4.658 1.00 63.91 109 ASP A C 1
ATOM 893 O O . ASP A 1 109 ? -11.221 3.229 3.468 1.00 63.91 109 ASP A O 1
ATOM 897 N N . GLY A 1 110 ? -12.591 2.542 5.109 1.00 58.03 110 GLY A N 1
ATOM 898 C CA . GLY A 1 110 ? -13.489 1.771 4.240 1.00 58.03 110 GLY A CA 1
ATOM 899 C C . GLY A 1 110 ? -13.094 0.310 3.970 1.00 58.03 110 GLY A C 1
ATOM 900 O O . GLY A 1 110 ? -13.901 -0.414 3.397 1.00 58.03 110 GLY A O 1
ATOM 901 N N . ASN A 1 111 ? -11.928 -0.174 4.423 1.00 54.88 111 ASN A N 1
ATOM 902 C CA . ASN A 1 111 ? -11.533 -1.583 4.252 1.00 54.88 111 ASN A CA 1
ATOM 903 C C . ASN A 1 111 ? -11.878 -2.460 5.478 1.00 54.88 111 ASN A C 1
ATOM 905 O O . ASN A 1 111 ? -11.768 -2.031 6.626 1.00 54.88 111 ASN A O 1
ATOM 909 N N . GLN A 1 112 ? -12.231 -3.733 5.255 1.00 53.59 112 GLN A N 1
ATOM 910 C CA . GLN A 1 112 ? -12.500 -4.735 6.309 1.00 53.59 112 GLN A CA 1
ATOM 911 C C . GLN A 1 112 ? -11.227 -5.498 6.722 1.00 53.59 112 GLN A C 1
ATOM 913 O O . GLN A 1 112 ? -11.205 -6.730 6.763 1.00 53.59 112 GLN A O 1
ATOM 918 N N . LEU A 1 113 ? -10.139 -4.772 6.982 1.00 58.66 113 LEU A N 1
ATOM 919 C CA . LEU A 1 113 ? -8.816 -5.371 7.163 1.00 58.66 113 LEU A CA 1
ATOM 920 C C . LEU A 1 113 ? -8.747 -6.296 8.383 1.00 58.66 113 LEU A C 1
ATOM 922 O O . LEU A 1 113 ? -9.019 -5.884 9.513 1.00 58.66 113 LEU A O 1
ATOM 926 N N . ARG A 1 114 ? -8.267 -7.526 8.170 1.00 50.94 114 ARG A N 1
ATOM 927 C CA . ARG A 1 114 ? -7.760 -8.395 9.233 1.00 50.94 114 ARG A CA 1
ATOM 928 C C . ARG A 1 114 ? -6.236 -8.419 9.134 1.00 50.94 114 ARG A C 1
ATOM 930 O O . ARG A 1 114 ? -5.686 -8.962 8.184 1.00 50.94 114 ARG A O 1
ATOM 937 N N . LEU A 1 115 ? -5.541 -7.833 10.108 1.00 53.19 115 LEU A N 1
ATOM 938 C CA . LEU A 1 115 ? -4.081 -7.952 10.204 1.00 53.19 115 LEU A CA 1
ATOM 939 C C . LEU A 1 115 ? -3.728 -9.425 10.461 1.00 53.19 115 LEU A C 1
ATOM 941 O O . LEU A 1 115 ? -4.140 -9.988 11.478 1.00 53.19 115 LEU A O 1
ATOM 945 N N . THR A 1 116 ? -3.020 -10.072 9.536 1.00 45.84 116 THR A N 1
ATOM 946 C CA . THR A 1 116 ? -2.769 -11.523 9.590 1.00 45.84 116 THR A CA 1
ATOM 947 C C . THR A 1 116 ? -1.439 -11.906 10.234 1.00 45.84 116 THR A C 1
ATOM 949 O O . THR A 1 116 ? -1.319 -13.046 10.681 1.00 45.84 116 THR A O 1
ATOM 952 N N . GLN A 1 117 ? -0.481 -10.983 10.389 1.00 48.62 117 GLN A N 1
ATOM 953 C CA . GLN A 1 117 ? 0.730 -11.203 11.189 1.00 48.62 117 GLN A CA 1
ATOM 954 C C . GLN A 1 117 ? 1.331 -9.891 11.713 1.00 48.62 117 GLN A C 1
ATOM 956 O O . GLN A 1 117 ? 1.450 -8.899 11.002 1.00 48.62 117 GLN A O 1
ATOM 961 N N . GLY A 1 118 ? 1.643 -9.894 13.011 1.00 46.28 118 GLY A N 1
ATOM 962 C CA . GLY A 1 118 ? 2.139 -8.749 13.765 1.00 46.28 118 GLY A CA 1
ATOM 963 C C . GLY A 1 118 ? 3.637 -8.514 13.583 1.00 46.28 118 GLY A C 1
ATOM 964 O O . GLY A 1 118 ? 4.445 -9.439 13.570 1.00 46.28 118 GLY A O 1
ATOM 965 N N . ILE A 1 119 ? 3.983 -7.236 13.490 1.00 48.28 119 ILE A N 1
ATOM 966 C CA . ILE A 1 119 ? 5.332 -6.683 13.375 1.00 48.28 119 ILE A CA 1
ATOM 967 C C . ILE A 1 119 ? 6.171 -7.004 14.625 1.00 48.28 119 ILE A C 1
ATOM 969 O O . ILE A 1 119 ? 5.708 -6.839 15.753 1.00 48.28 119 ILE A O 1
ATOM 973 N N . THR A 1 120 ? 7.429 -7.394 14.422 1.00 51.31 120 THR A N 1
ATOM 974 C CA . THR A 1 120 ? 8.494 -7.486 15.432 1.00 51.31 120 THR A CA 1
ATOM 975 C C . THR A 1 120 ? 9.037 -6.096 15.800 1.00 51.31 120 THR A C 1
ATOM 977 O O . THR A 1 120 ? 9.950 -5.614 15.142 1.00 51.31 120 THR A O 1
ATOM 980 N N . ASP A 1 121 ? 8.411 -5.439 16.782 1.00 51.72 121 ASP A N 1
ATOM 981 C CA . ASP A 1 121 ? 8.992 -4.656 17.899 1.00 51.72 121 ASP A CA 1
ATOM 982 C C . ASP A 1 121 ? 7.838 -3.927 18.620 1.00 51.72 121 ASP A C 1
ATOM 984 O O . ASP A 1 121 ? 7.036 -3.231 17.996 1.00 51.72 121 ASP A O 1
ATOM 988 N N . GLN A 1 122 ? 7.724 -4.104 19.940 1.00 51.78 122 GLN A N 1
ATOM 989 C CA . GLN A 1 122 ? 6.524 -3.767 20.731 1.00 51.78 122 GLN A CA 1
ATOM 990 C C . GLN A 1 122 ? 6.137 -2.270 20.695 1.00 51.78 122 GLN A C 1
ATOM 992 O O . GLN A 1 122 ? 4.959 -1.942 20.797 1.00 51.78 122 GLN A O 1
ATOM 997 N N . ASN A 1 123 ? 7.101 -1.367 20.474 1.00 48.31 123 ASN A N 1
ATOM 998 C CA . ASN A 1 123 ? 6.897 0.086 20.579 1.00 48.31 123 ASN A CA 1
ATOM 999 C C . ASN A 1 123 ? 6.326 0.761 19.314 1.00 48.31 123 ASN A C 1
ATOM 1001 O O . ASN A 1 123 ? 5.760 1.843 19.418 1.00 48.31 123 ASN A O 1
ATOM 1005 N N . HIS A 1 124 ? 6.449 0.165 18.120 1.00 54.41 124 HIS A N 1
ATOM 1006 C CA . HIS A 1 124 ? 5.875 0.747 16.887 1.00 54.41 124 HIS A CA 1
ATOM 1007 C C . HIS A 1 124 ? 4.412 0.324 16.651 1.00 54.41 124 HIS A C 1
ATOM 1009 O O . HIS A 1 124 ? 3.690 0.976 15.896 1.00 54.41 124 HIS A O 1
ATOM 1015 N N . GLN A 1 125 ? 3.949 -0.736 17.325 1.00 55.56 125 GLN A N 1
ATOM 1016 C CA . GLN A 1 125 ? 2.574 -1.233 17.212 1.00 55.56 125 GLN A CA 1
ATOM 1017 C C . GLN A 1 125 ? 1.541 -0.264 17.802 1.00 55.56 125 GLN A C 1
ATOM 1019 O O . GLN A 1 125 ? 0.447 -0.148 17.251 1.00 55.56 125 GLN A O 1
ATOM 1024 N N . GLU A 1 126 ? 1.875 0.452 18.880 1.00 58.78 126 GLU A N 1
ATOM 1025 C CA . GLU A 1 126 ? 0.935 1.351 19.565 1.00 58.78 126 GLU A CA 1
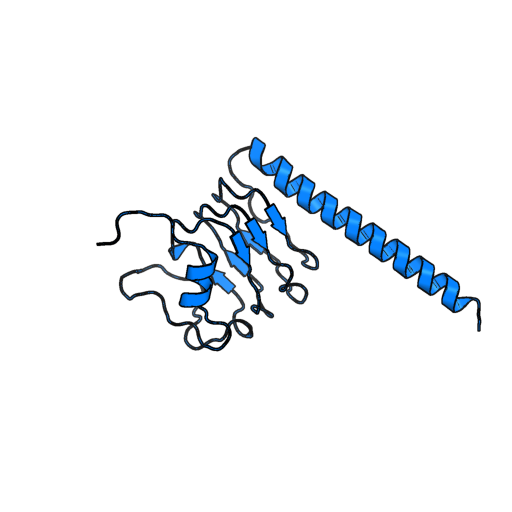ATOM 1026 C C . GLU A 1 126 ? 0.433 2.463 18.641 1.00 58.78 126 GLU A C 1
ATOM 1028 O O . GLU A 1 126 ? -0.765 2.722 18.604 1.00 58.78 126 GLU A O 1
ATOM 1033 N N . ASN A 1 127 ? 1.305 3.048 17.815 1.00 60.44 127 ASN A N 1
ATOM 1034 C CA . ASN A 1 127 ? 0.920 4.127 16.903 1.00 60.44 127 ASN A CA 1
ATOM 1035 C C . ASN A 1 127 ? -0.036 3.650 15.802 1.00 60.44 127 ASN A C 1
ATOM 1037 O O . ASN A 1 127 ? -1.041 4.310 15.547 1.00 60.44 127 ASN A O 1
ATOM 1041 N N . ILE A 1 128 ? 0.228 2.492 15.182 1.00 64.56 128 ILE A N 1
ATOM 1042 C CA . ILE A 1 128 ? -0.644 1.934 14.133 1.00 64.56 128 ILE A CA 1
ATOM 1043 C C . ILE A 1 128 ? -1.977 1.473 14.733 1.00 64.56 128 ILE A C 1
ATOM 1045 O O . ILE A 1 128 ? -3.036 1.788 14.193 1.00 64.56 128 ILE A O 1
ATOM 1049 N N . ILE A 1 129 ? -1.952 0.774 15.873 1.00 64.69 129 ILE A N 1
ATOM 1050 C CA . ILE A 1 129 ? -3.171 0.325 16.562 1.00 64.69 129 ILE A CA 1
ATOM 1051 C C . ILE A 1 129 ? -4.009 1.531 17.000 1.00 64.69 129 ILE A C 1
ATOM 1053 O O . ILE A 1 129 ? -5.216 1.552 16.759 1.00 64.69 129 ILE A O 1
ATOM 1057 N N . GLN A 1 130 ? -3.388 2.557 17.583 1.00 63.41 130 GLN A N 1
ATOM 1058 C CA . GLN A 1 130 ? -4.072 3.780 17.998 1.00 63.41 130 GLN A CA 1
ATOM 1059 C C . GLN A 1 1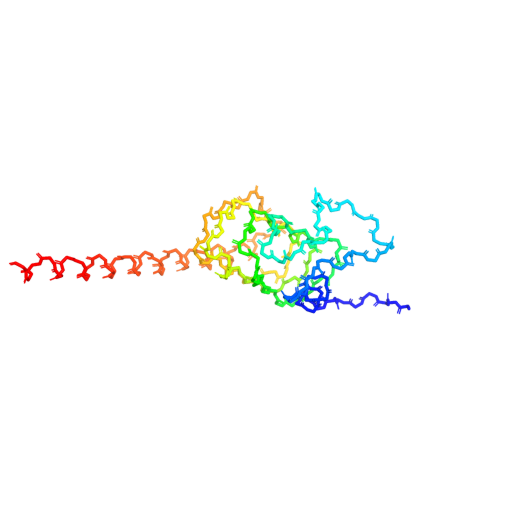30 ? -4.640 4.548 16.798 1.00 63.41 130 GLN A C 1
ATOM 1061 O O . GLN A 1 130 ? -5.747 5.089 16.878 1.00 63.41 130 GLN A O 1
ATOM 1066 N N . ASN A 1 131 ? -3.920 4.581 15.674 1.00 67.31 131 ASN A N 1
ATOM 1067 C CA . ASN A 1 131 ? -4.382 5.192 14.432 1.00 67.31 131 ASN A CA 1
ATOM 1068 C C . ASN A 1 131 ? -5.640 4.483 13.892 1.00 67.31 131 ASN A C 1
ATOM 1070 O O . ASN A 1 131 ? -6.649 5.145 13.651 1.00 67.31 131 ASN A O 1
ATOM 1074 N N . LEU A 1 132 ? -5.632 3.146 13.836 1.00 68.56 132 LEU A N 1
ATOM 1075 C CA . LEU A 1 132 ? -6.782 2.328 13.426 1.00 68.56 132 LEU A CA 1
ATOM 1076 C C . LEU A 1 132 ? -7.979 2.470 14.380 1.00 68.56 132 LEU A C 1
ATOM 1078 O O . LEU A 1 132 ? -9.119 2.614 13.940 1.00 68.56 132 LEU A O 1
ATOM 1082 N N . GLN A 1 133 ? -7.741 2.473 15.695 1.00 69.88 133 GLN A N 1
ATOM 1083 C CA . GLN A 1 133 ? -8.792 2.714 16.690 1.00 69.88 133 GLN A CA 1
ATOM 1084 C C . GLN A 1 133 ? -9.420 4.103 16.527 1.00 69.88 133 GLN A C 1
ATOM 1086 O O . GLN A 1 133 ? -10.637 4.249 16.633 1.00 69.88 133 GLN A O 1
ATOM 1091 N N . THR A 1 134 ? -8.601 5.115 16.231 1.00 73.44 134 THR A N 1
ATOM 1092 C CA . THR A 1 134 ? -9.073 6.483 15.987 1.00 73.44 134 THR A CA 1
ATOM 1093 C C . THR A 1 134 ? -9.941 6.554 14.732 1.00 73.44 134 THR A C 1
ATOM 1095 O O . THR A 1 134 ? -10.996 7.186 14.768 1.00 73.44 134 THR A O 1
ATOM 1098 N N . GLN A 1 135 ? -9.551 5.872 13.651 1.00 72.44 135 GLN A N 1
ATOM 1099 C CA . GLN A 1 135 ? -10.352 5.779 12.424 1.00 72.44 135 GLN A CA 1
ATOM 1100 C C . GLN A 1 135 ? -11.697 5.083 12.686 1.00 72.44 135 GLN A C 1
ATOM 1102 O O . GLN A 1 135 ? -12.748 5.617 12.337 1.00 72.44 135 GLN A O 1
ATOM 1107 N N . LEU A 1 136 ? -11.697 3.948 13.398 1.00 71.19 136 LEU A N 1
ATOM 1108 C CA . LEU A 1 136 ? -12.928 3.233 13.756 1.00 71.19 136 LEU A CA 1
ATOM 1109 C C . LEU A 1 136 ? -13.892 4.108 14.575 1.00 71.19 136 LEU A C 1
ATOM 1111 O O . LEU A 1 136 ? -15.105 4.079 14.364 1.00 71.19 136 LEU A O 1
ATOM 1115 N N . GLU A 1 137 ? -13.362 4.900 15.505 1.00 77.62 137 GLU A N 1
ATOM 1116 C CA . GLU A 1 137 ? -14.150 5.827 16.316 1.00 77.62 137 GLU A CA 1
ATOM 1117 C C . GLU A 1 137 ? -14.736 6.976 15.474 1.00 77.62 137 GLU A C 1
ATOM 1119 O O . GLU A 1 137 ? -15.878 7.388 15.691 1.00 77.62 137 GLU A O 1
ATOM 1124 N N . GLN A 1 138 ? -13.990 7.481 14.486 1.00 75.38 138 GLN A N 1
ATOM 1125 C CA . GLN A 1 138 ? -14.481 8.487 13.540 1.00 75.38 138 GLN A CA 1
ATOM 1126 C C . GLN A 1 138 ? -15.610 7.934 12.663 1.00 75.38 138 GLN A C 1
ATOM 1128 O O . GLN A 1 138 ? -16.639 8.594 12.520 1.00 75.38 138 GLN A O 1
ATOM 1133 N N . GLU A 1 139 ? -15.472 6.711 12.153 1.00 75.00 139 GLU A N 1
ATOM 1134 C CA . GLU A 1 139 ? -16.519 6.053 11.361 1.00 75.00 139 GLU A CA 1
ATOM 1135 C C . GLU A 1 139 ? -17.781 5.773 12.186 1.00 75.00 139 GLU A C 1
ATOM 1137 O O . GLU A 1 139 ? -18.898 6.052 11.746 1.00 75.00 139 GLU A O 1
ATOM 1142 N N . ARG A 1 140 ? -17.637 5.329 13.441 1.00 76.12 140 ARG A N 1
ATOM 1143 C CA . ARG A 1 140 ? -18.776 5.187 14.367 1.00 76.12 140 ARG A CA 1
ATOM 1144 C C . ARG A 1 140 ? -19.510 6.509 14.588 1.00 76.12 140 ARG A C 1
ATOM 1146 O O . ARG A 1 140 ? -20.740 6.527 14.612 1.00 76.12 140 ARG A O 1
ATOM 1153 N N . LYS A 1 141 ? -18.775 7.617 14.733 1.00 80.75 141 LYS A N 1
ATOM 1154 C CA . LYS A 1 141 ? -19.360 8.958 14.896 1.00 80.75 141 LYS A CA 1
ATOM 1155 C C . LYS A 1 141 ? -20.088 9.426 13.637 1.00 80.75 141 LYS A C 1
ATOM 1157 O O . LYS A 1 141 ? -21.197 9.939 13.765 1.00 80.75 141 LYS A O 1
ATOM 1162 N N . LYS A 1 142 ? -19.514 9.209 12.446 1.00 79.81 142 LYS A N 1
ATOM 1163 C CA . LYS A 1 142 ? -20.174 9.505 11.161 1.00 79.81 142 LYS A CA 1
ATOM 1164 C C . LYS A 1 142 ? -21.473 8.712 11.003 1.00 79.81 142 LYS A C 1
ATOM 1166 O O . LYS A 1 142 ? -22.507 9.306 10.720 1.00 79.81 142 LYS A O 1
ATOM 1171 N N . ASN A 1 143 ? -21.447 7.406 11.273 1.00 74.44 143 ASN A N 1
ATOM 1172 C CA . ASN A 1 143 ? -22.637 6.554 11.188 1.00 74.44 143 ASN A CA 1
ATOM 1173 C C . ASN A 1 143 ? -23.728 6.985 12.175 1.00 74.44 143 ASN A C 1
ATOM 1175 O O . ASN A 1 143 ? -24.897 7.052 11.808 1.00 74.44 143 ASN A O 1
ATOM 1179 N N . LYS A 1 144 ? -23.358 7.341 13.412 1.00 82.75 144 LYS A N 1
ATOM 1180 C CA . LYS A 1 144 ? -24.314 7.872 14.395 1.00 82.75 144 LYS A CA 1
ATOM 1181 C C . LYS A 1 144 ? -24.940 9.193 13.937 1.00 82.75 144 LYS A C 1
ATOM 1183 O O . LYS A 1 144 ? -26.131 9.396 14.143 1.00 82.75 144 LYS A O 1
ATOM 1188 N N . PHE A 1 145 ? -24.148 10.081 13.336 1.00 82.81 145 PHE A N 1
ATOM 1189 C CA . PHE A 1 145 ? -24.642 11.340 12.781 1.00 82.81 145 PHE A CA 1
ATOM 1190 C C . PHE A 1 145 ? -25.641 11.099 11.641 1.00 82.81 145 PHE A C 1
ATOM 1192 O O . PHE A 1 145 ? -26.726 11.667 11.668 1.00 82.81 145 PHE A O 1
ATOM 1199 N N . LEU A 1 146 ? -25.314 10.205 10.703 1.00 77.81 146 LEU A N 1
ATOM 1200 C CA . LEU A 1 146 ? -26.178 9.883 9.566 1.00 77.81 146 LEU A CA 1
ATOM 1201 C C . LEU A 1 146 ? -27.511 9.251 10.001 1.00 77.81 146 LEU A C 1
ATOM 1203 O O . LEU A 1 146 ? -28.562 9.651 9.512 1.00 77.81 146 LEU A O 1
ATOM 1207 N N . MET A 1 147 ? -27.490 8.321 10.965 1.00 74.19 147 MET A N 1
ATOM 1208 C CA . MET A 1 147 ? -28.721 7.735 11.520 1.00 74.19 147 MET A CA 1
ATOM 1209 C C . MET A 1 147 ? -29.611 8.793 12.183 1.00 74.19 147 MET A C 1
ATOM 1211 O O . MET A 1 147 ? -30.821 8.770 11.996 1.00 74.19 147 MET A O 1
ATOM 1215 N N . GLY A 1 148 ? -29.015 9.765 12.882 1.00 75.88 148 GLY A N 1
ATOM 1216 C CA . GLY A 1 148 ? -29.764 10.885 13.452 1.00 75.88 148 GLY A CA 1
ATOM 1217 C C . GLY A 1 148 ? -30.369 11.824 12.401 1.00 75.88 148 GLY A C 1
ATOM 1218 O O . GLY A 1 148 ? -31.365 12.474 12.683 1.00 75.88 148 GLY A O 1
ATOM 1219 N N . GLN A 1 149 ? -29.810 11.912 11.190 1.00 75.31 149 GLN A N 1
ATOM 1220 C CA . GLN A 1 149 ? -30.434 12.662 10.091 1.00 75.31 149 GLN A CA 1
ATOM 1221 C C . GLN A 1 149 ? -31.618 11.896 9.485 1.00 75.31 149 GLN A C 1
ATOM 1223 O O . GLN A 1 149 ? -32.659 12.497 9.250 1.00 75.31 149 GLN A O 1
ATOM 1228 N N . LEU A 1 150 ? -31.491 10.576 9.318 1.00 65.50 150 LEU A N 1
ATOM 1229 C CA . LEU A 1 150 ? -32.556 9.716 8.787 1.00 65.50 150 LEU A CA 1
ATOM 1230 C C . LEU A 1 150 ? -33.776 9.624 9.716 1.00 65.50 150 LEU A C 1
ATOM 1232 O O . LEU A 1 150 ? -34.902 9.579 9.234 1.00 65.50 150 LEU A O 1
ATOM 1236 N N . GLU A 1 151 ? -33.569 9.616 11.037 1.00 67.69 151 GLU A N 1
ATOM 1237 C CA . GLU A 1 151 ? -34.671 9.636 12.012 1.00 67.69 151 GLU A CA 1
ATOM 1238 C C . GLU A 1 151 ? -35.471 10.948 11.928 1.00 67.69 151 GLU A C 1
ATOM 1240 O O . GLU A 1 151 ? -36.698 10.909 11.910 1.00 67.69 151 GLU A O 1
ATOM 1245 N N . ASN A 1 152 ? -34.794 12.091 11.762 1.00 59.53 152 ASN A N 1
ATOM 1246 C CA . ASN A 1 152 ? -35.451 13.397 11.628 1.00 59.53 152 ASN A CA 1
ATOM 1247 C C . ASN A 1 152 ? -36.174 13.584 10.279 1.00 59.53 152 ASN A C 1
ATOM 1249 O O . ASN A 1 152 ? -37.179 14.277 10.230 1.00 59.53 152 ASN A O 1
ATOM 1253 N N . GLU A 1 153 ? -35.701 12.968 9.189 1.00 55.50 153 GLU A N 1
ATOM 1254 C CA . GLU A 1 153 ? -36.382 13.020 7.880 1.00 55.50 153 GLU A CA 1
ATOM 1255 C C . GLU A 1 153 ? -37.629 12.115 7.809 1.00 55.50 153 GLU A C 1
ATOM 1257 O O . GLU A 1 153 ? -38.463 12.295 6.928 1.00 55.50 153 GLU A O 1
ATOM 1262 N N . SER A 1 154 ? -37.787 11.162 8.737 1.00 53.69 154 SER A N 1
ATOM 1263 C CA . SER A 1 154 ? -38.942 10.247 8.790 1.00 53.69 154 SER A CA 1
ATOM 1264 C C . SER A 1 154 ? -40.128 10.746 9.628 1.00 53.69 154 SER A C 1
ATOM 1266 O O . SER A 1 154 ? -41.177 10.105 9.632 1.00 53.69 154 SER A O 1
ATOM 1268 N N . GLU A 1 155 ? -39.974 11.871 10.335 1.00 54.78 155 GLU A N 1
ATOM 1269 C CA . GLU A 1 155 ? -41.035 12.489 11.150 1.00 54.78 155 GLU A CA 1
ATOM 1270 C C . GLU A 1 155 ? -41.791 13.621 10.416 1.00 54.78 155 GLU A C 1
ATOM 1272 O O . GLU A 1 155 ? -42.768 14.139 10.956 1.00 54.78 155 GLU A O 1
ATOM 1277 N N . ASP A 1 156 ? -41.386 13.964 9.184 1.00 51.38 156 ASP A N 1
ATOM 1278 C CA . ASP A 1 156 ? -41.947 15.061 8.371 1.00 51.38 156 ASP A CA 1
ATOM 1279 C C . ASP A 1 156 ? -42.839 14.599 7.176 1.00 51.38 156 ASP A C 1
ATOM 1281 O O . ASP A 1 156 ? -43.202 15.426 6.333 1.00 51.38 156 ASP A O 1
ATOM 1285 N N . GLU A 1 157 ? -43.244 13.318 7.098 1.00 46.25 157 GLU A N 1
ATOM 1286 C CA . GLU A 1 157 ? -44.282 12.798 6.161 1.00 46.25 157 GLU A CA 1
ATOM 1287 C C . GLU A 1 157 ? -45.618 12.484 6.859 1.00 46.25 157 GLU A C 1
ATOM 1289 O O . GLU A 1 157 ? -46.679 12.837 6.283 1.00 46.25 157 GLU A O 1
#

Radius of gyration: 18.33 Å; chains: 1; bounding box: 70×30×40 Å

Organism: NCBI:txid94130

InterPro domains:
  IPR032675 Leucine-rich repeat domain superfamily [G3DSA:3.80.10.10] (35-151)

Secondary structure (DSSP, 8-state):
---SPPEEHHHHHHHHS-TTS------TT-----SS--TT--GGG-SEEE-GGGS-EEEEEE-TT-TT--EEE-TT-EEEEEE-GGGTT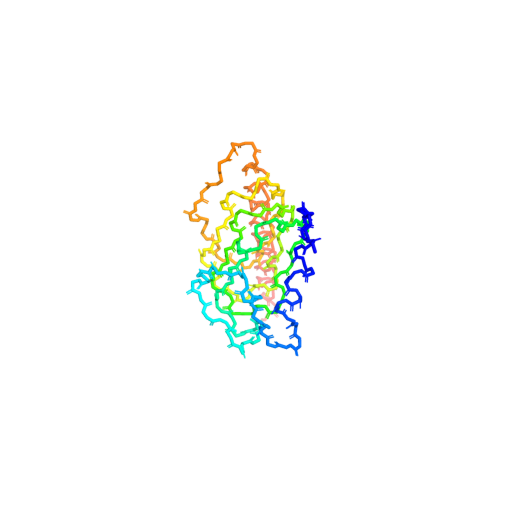----EEE-TT-TT--EEE-TT---EE-S--S-HHHHHHHHHHHHHHHHHHHHHHHHHHHHHHHHTS--

Foldseek 3Di:
DDDDDADAQAVVCCVQAPQPFFGPDDDPPQPDPPVDDRGRHHLCRDQEDAPCSSQRHEEEDESAPNQAHQYYHPANYQYQEYAQCNVLNYQNAEYDPENNVNHQYYHHQNYPYDYPDDYPDDVSVCRHVVRVVVSVVVVVVVVVVVVVVVVVVVVPD